Protein AF-A0AAW4G813-F1 (afdb_monomer_lite)

Organism: Gordonia rubripertincta (NCBI:txid36822)

Sequence (70 aa):
MEPQFSPRPDADWSDEQIGAILAYAGLDISPDRLAEKADDFRATLSLIRKASVTELGETPPAIGFHASWS

pLDDT: mean 75.28, std 18.69, range [42.81, 95.75]

Radius of gyration: 16.33 Å; chains: 1; bounding box: 36×40×37 Å

Secondary structure (DSSP, 8-state):
------PPPPP---HHHHHHHHHHTT----HHHHHHHHHHHHHHHHHHHHHS-S---S--SSSS------

Structure (mmCIF, N/CA/C/O backbone):
data_AF-A0AAW4G813-F1
#
_entry.id   AF-A0AAW4G813-F1
#
loop_
_atom_site.group_PDB
_atom_site.id
_atom_site.type_symbol
_atom_site.label_atom_id
_atom_site.label_alt_id
_atom_site.label_comp_id
_atom_site.label_asym_id
_atom_site.label_entity_id
_atom_site.label_seq_id
_atom_site.pdbx_PDB_ins_code
_atom_site.Cartn_x
_atom_site.Cartn_y
_atom_site.Cartn_z
_atom_site.occupancy
_atom_site.B_iso_or_equiv
_atom_site.auth_seq_id
_atom_site.auth_comp_id
_atom_site.auth_asym_id
_atom_site.auth_atom_id
_atom_site.pdbx_PDB_model_num
ATOM 1 N N . MET A 1 1 ? 27.406 0.947 -21.161 1.00 47.88 1 MET A N 1
ATOM 2 C CA . MET A 1 1 ? 26.522 1.968 -20.571 1.00 47.88 1 MET A CA 1
ATOM 3 C C . MET A 1 1 ? 25.870 1.282 -19.388 1.00 47.88 1 MET A C 1
ATOM 5 O O . MET A 1 1 ? 25.137 0.331 -19.615 1.00 47.88 1 MET A O 1
ATOM 9 N N . GLU A 1 2 ? 26.277 1.605 -18.160 1.00 47.69 2 GLU A N 1
ATOM 10 C CA . GLU A 1 2 ? 25.660 0.989 -16.980 1.00 47.69 2 GLU A CA 1
ATOM 11 C C . GLU A 1 2 ? 24.228 1.521 -16.840 1.00 47.69 2 GLU A C 1
ATOM 13 O O . GLU A 1 2 ? 24.032 2.730 -17.010 1.00 47.69 2 GLU A O 1
ATOM 18 N N . PRO A 1 3 ? 23.229 0.659 -16.588 1.00 55.44 3 PRO A N 1
ATOM 19 C CA . PRO A 1 3 ? 21.875 1.120 -16.322 1.00 55.44 3 PRO A CA 1
ATOM 20 C C . PRO A 1 3 ? 21.906 2.033 -15.094 1.00 55.44 3 PRO A C 1
ATOM 22 O O . PRO A 1 3 ? 22.298 1.620 -14.001 1.00 55.44 3 PRO A O 1
ATOM 25 N N . GLN A 1 4 ? 21.524 3.298 -15.279 1.00 56.84 4 GLN A N 1
ATOM 26 C CA . GLN A 1 4 ? 21.366 4.227 -14.167 1.00 56.84 4 GLN A CA 1
ATOM 27 C C . GLN A 1 4 ? 20.085 3.866 -13.419 1.00 56.84 4 GLN A C 1
ATOM 29 O O . GLN A 1 4 ? 19.000 4.362 -13.719 1.00 56.84 4 GLN A O 1
ATOM 34 N N . PHE A 1 5 ? 20.211 2.985 -12.429 1.00 56.34 5 PHE A N 1
ATOM 35 C CA . PHE A 1 5 ? 19.132 2.691 -11.498 1.00 56.34 5 PHE A CA 1
ATOM 36 C C . PHE A 1 5 ? 18.847 3.931 -10.650 1.00 56.34 5 PHE A C 1
ATOM 38 O O . PHE A 1 5 ? 19.529 4.200 -9.664 1.00 56.34 5 PHE A O 1
ATOM 45 N N . SER A 1 6 ? 17.832 4.698 -11.045 1.00 58.59 6 SER A N 1
ATOM 46 C CA . SER A 1 6 ? 17.298 5.777 -10.218 1.00 58.59 6 SER A CA 1
ATOM 47 C C . SER A 1 6 ? 16.200 5.200 -9.322 1.00 58.59 6 SER A C 1
ATOM 49 O O . SER A 1 6 ? 15.139 4.836 -9.842 1.00 58.59 6 SER A O 1
ATOM 51 N N . PRO A 1 7 ? 16.428 5.068 -8.000 1.00 59.78 7 PRO A N 1
ATOM 52 C CA . PRO A 1 7 ? 15.407 4.578 -7.090 1.00 59.78 7 PRO A CA 1
ATOM 53 C C . PRO A 1 7 ? 14.217 5.533 -7.107 1.00 59.78 7 PRO A C 1
ATOM 55 O O . PRO A 1 7 ? 14.361 6.758 -7.108 1.00 59.78 7 PRO A O 1
ATOM 58 N N . ARG A 1 8 ? 13.018 4.959 -7.126 1.00 66.31 8 ARG A N 1
ATOM 59 C CA . ARG A 1 8 ? 11.784 5.734 -7.066 1.00 66.31 8 ARG A CA 1
ATOM 60 C C . ARG A 1 8 ? 11.702 6.431 -5.698 1.00 66.31 8 ARG A C 1
ATOM 62 O O . ARG A 1 8 ? 12.009 5.787 -4.693 1.00 66.31 8 ARG A O 1
ATOM 69 N N . PRO A 1 9 ? 11.293 7.713 -5.631 1.00 66.50 9 PRO A N 1
ATOM 70 C CA . PRO A 1 9 ? 11.168 8.409 -4.357 1.00 66.50 9 PRO A CA 1
ATOM 71 C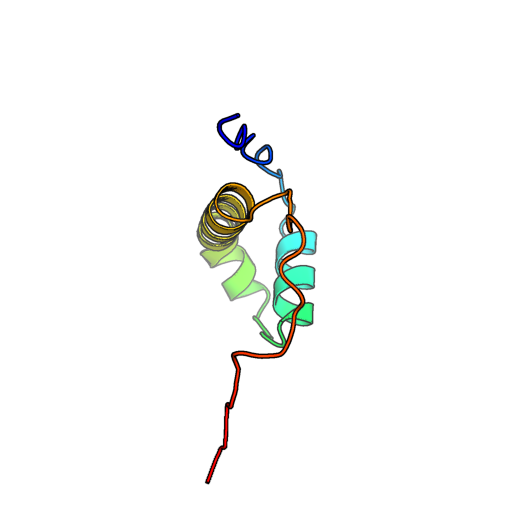 C . PRO A 1 9 ? 10.137 7.717 -3.466 1.00 66.50 9 PRO A C 1
ATOM 73 O O . PRO A 1 9 ? 9.176 7.109 -3.967 1.00 66.50 9 PRO A O 1
ATOM 76 N N . ASP A 1 10 ? 10.345 7.841 -2.155 1.00 70.56 10 ASP A N 1
ATOM 77 C CA . ASP A 1 10 ? 9.378 7.403 -1.153 1.00 70.56 10 ASP A CA 1
ATOM 78 C C . ASP A 1 10 ? 8.015 8.041 -1.428 1.00 70.56 10 ASP A C 1
ATOM 80 O O . ASP A 1 10 ? 7.916 9.191 -1.864 1.00 70.56 10 ASP A O 1
ATOM 84 N N . ALA A 1 11 ? 6.961 7.259 -1.221 1.00 74.25 11 ALA A N 1
ATOM 85 C CA . ALA A 1 11 ? 5.597 7.743 -1.310 1.00 74.25 11 ALA A CA 1
ATOM 86 C C . ALA A 1 11 ? 5.059 7.931 0.107 1.00 74.25 11 ALA A C 1
ATOM 88 O O . ALA A 1 11 ? 5.118 7.013 0.923 1.00 74.25 11 ALA A O 1
ATOM 89 N N . ASP A 1 12 ? 4.535 9.120 0.382 1.00 82.25 12 ASP A N 1
ATOM 90 C CA . ASP A 1 12 ? 3.834 9.405 1.627 1.00 82.25 12 ASP A CA 1
ATOM 91 C C . ASP A 1 12 ? 2.384 8.922 1.496 1.00 82.25 12 ASP A C 1
ATOM 93 O O . ASP A 1 12 ? 1.506 9.659 1.045 1.00 82.25 12 ASP A O 1
ATOM 97 N N . TRP A 1 13 ? 2.160 7.629 1.752 1.00 86.38 13 TRP A N 1
ATOM 98 C CA . TRP A 1 13 ? 0.822 7.049 1.648 1.00 86.38 13 TRP A CA 1
ATOM 99 C C . TRP A 1 13 ? -0.016 7.332 2.886 1.00 86.38 13 TRP A C 1
ATOM 101 O O . TRP A 1 13 ? 0.396 7.029 4.011 1.00 86.38 13 TRP A O 1
ATOM 111 N N . SER A 1 14 ? -1.239 7.810 2.668 1.00 92.69 14 SER A N 1
ATOM 112 C CA . SER A 1 14 ? -2.260 7.854 3.712 1.00 92.69 14 SER A CA 1
ATOM 113 C C . SER A 1 14 ? -2.761 6.449 4.058 1.00 92.69 14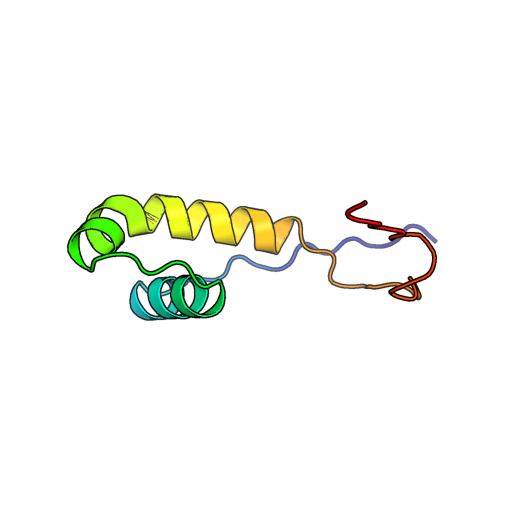 SER A C 1
ATOM 115 O O . SER A 1 14 ? -2.658 5.518 3.256 1.00 92.69 14 SER A O 1
ATOM 117 N N . ASP A 1 15 ? -3.357 6.289 5.237 1.00 91.25 15 ASP A N 1
ATOM 118 C CA . ASP A 1 15 ? -3.933 5.005 5.659 1.00 91.25 15 ASP A CA 1
ATOM 119 C C . ASP A 1 15 ? -5.051 4.543 4.708 1.00 91.25 15 ASP A C 1
ATOM 121 O O . ASP A 1 15 ? -5.165 3.357 4.410 1.00 91.25 15 ASP A O 1
ATOM 125 N N . GLU A 1 16 ? -5.819 5.485 4.147 1.00 92.00 16 GLU A N 1
ATOM 126 C CA . GLU A 1 16 ? -6.823 5.214 3.110 1.00 92.00 16 GLU A CA 1
ATOM 127 C C . GLU A 1 16 ? -6.187 4.614 1.846 1.00 92.00 16 GLU A C 1
ATOM 129 O O . GLU A 1 16 ? -6.685 3.629 1.298 1.00 92.00 16 GLU A O 1
ATOM 134 N N . GLN A 1 17 ? -5.046 5.157 1.406 1.00 92.06 17 GLN A N 1
ATOM 135 C CA . GLN A 1 17 ? -4.307 4.627 0.258 1.00 92.06 17 GLN A CA 1
ATOM 136 C C . GLN A 1 17 ? -3.724 3.243 0.548 1.00 92.06 17 GLN A C 1
ATOM 138 O O . GLN A 1 17 ? -3.781 2.369 -0.316 1.00 92.06 17 GLN A O 1
ATOM 143 N N . ILE A 1 18 ? -3.199 3.020 1.756 1.00 92.88 18 ILE A N 1
ATOM 144 C CA . ILE A 1 18 ? -2.700 1.706 2.183 1.00 92.88 18 ILE A CA 1
ATOM 145 C C . ILE A 1 18 ? -3.845 0.685 2.170 1.00 92.88 18 ILE A C 1
ATOM 147 O O . ILE A 1 18 ? -3.698 -0.385 1.579 1.00 92.88 18 ILE A O 1
ATOM 151 N N . GLY A 1 19 ? -5.002 1.030 2.741 1.00 93.56 19 GLY A N 1
ATOM 152 C CA . GLY A 1 19 ? -6.193 0.182 2.723 1.00 93.56 19 GLY A CA 1
ATOM 153 C C . GLY A 1 19 ? -6.646 -0.162 1.301 1.00 93.56 19 GLY A C 1
ATOM 154 O O . GLY A 1 19 ? -6.875 -1.330 0.994 1.00 93.56 19 GLY A O 1
ATOM 155 N N . ALA A 1 20 ? -6.689 0.825 0.402 1.00 92.62 20 ALA A N 1
ATOM 156 C CA . ALA A 1 20 ? -7.050 0.608 -0.998 1.00 92.62 20 ALA A CA 1
ATOM 157 C C . ALA A 1 20 ? -6.064 -0.316 -1.740 1.00 92.62 20 ALA A C 1
ATOM 159 O O . ALA A 1 20 ? -6.488 -1.170 -2.519 1.00 92.62 20 ALA A O 1
ATOM 160 N N . ILE A 1 21 ? -4.756 -0.183 -1.491 1.00 91.69 21 ILE A N 1
ATOM 161 C CA . ILE A 1 21 ? -3.722 -1.052 -2.079 1.00 91.69 21 ILE A CA 1
ATOM 162 C C . ILE A 1 21 ? -3.885 -2.497 -1.598 1.00 91.69 21 ILE A C 1
ATOM 164 O O . ILE A 1 21 ? -3.806 -3.429 -2.400 1.00 91.69 21 ILE A O 1
ATOM 168 N N . LEU A 1 22 ? -4.121 -2.692 -0.301 1.00 91.88 22 LEU A N 1
ATOM 169 C CA . LEU A 1 22 ? -4.291 -4.022 0.285 1.00 91.88 22 LEU A CA 1
ATOM 170 C C . LEU A 1 22 ? -5.575 -4.682 -0.228 1.00 91.88 22 LEU A C 1
ATOM 172 O O . LEU A 1 22 ? -5.532 -5.832 -0.664 1.00 91.88 22 LEU A O 1
ATOM 176 N N . ALA A 1 23 ? -6.670 -3.924 -0.320 1.00 93.06 23 ALA A N 1
ATOM 177 C CA . ALA A 1 23 ? -7.912 -4.385 -0.930 1.00 93.06 23 ALA A CA 1
ATOM 178 C C . ALA A 1 23 ? -7.726 -4.772 -2.409 1.00 93.06 23 ALA A C 1
ATOM 180 O O . ALA A 1 23 ? -8.207 -5.821 -2.836 1.00 93.06 23 ALA A O 1
ATOM 181 N N . TYR A 1 24 ? -6.977 -3.979 -3.186 1.00 91.25 24 TYR A N 1
ATOM 182 C CA . TYR A 1 24 ? -6.629 -4.319 -4.571 1.00 91.25 24 TYR A CA 1
ATOM 183 C C . TYR A 1 24 ? -5.837 -5.633 -4.668 1.00 91.25 24 TYR A C 1
ATOM 185 O O . TYR A 1 24 ? -6.042 -6.415 -5.595 1.00 91.25 24 TYR A O 1
ATOM 193 N N . ALA A 1 25 ? -4.969 -5.912 -3.693 1.00 90.19 25 ALA A N 1
ATOM 194 C CA . ALA A 1 25 ? -4.236 -7.172 -3.587 1.00 90.19 25 ALA A CA 1
ATOM 195 C C . ALA A 1 25 ? -5.089 -8.348 -3.058 1.00 90.19 25 ALA A C 1
ATOM 197 O O . ALA A 1 25 ? -4.560 -9.443 -2.868 1.00 90.19 25 ALA A O 1
ATOM 198 N N . GLY A 1 26 ? -6.388 -8.144 -2.808 1.00 92.88 26 GLY A N 1
ATOM 199 C CA . GLY A 1 26 ? -7.287 -9.154 -2.246 1.00 92.88 26 GLY A CA 1
ATOM 200 C C . GLY A 1 26 ? -7.067 -9.420 -0.754 1.00 92.88 26 GLY A C 1
ATOM 201 O O . GLY A 1 26 ? -7.539 -10.431 -0.237 1.00 92.88 26 GLY A O 1
ATOM 202 N N . LEU A 1 27 ? -6.345 -8.536 -0.061 1.00 90.88 27 LEU A N 1
ATOM 203 C CA . LEU A 1 27 ? -6.135 -8.595 1.380 1.00 90.88 27 LEU A CA 1
ATOM 204 C C . LEU A 1 27 ? -7.194 -7.735 2.068 1.00 90.88 27 LEU A C 1
ATOM 206 O O . LEU A 1 27 ? -7.051 -6.518 2.175 1.00 90.88 27 LEU A O 1
ATOM 210 N N . ASP A 1 28 ? -8.257 -8.384 2.536 1.00 89.06 28 ASP A N 1
ATOM 211 C CA . ASP A 1 28 ? -9.270 -7.739 3.367 1.00 89.06 28 ASP A CA 1
ATOM 212 C C . ASP A 1 28 ? -8.754 -7.630 4.809 1.00 89.06 28 ASP A C 1
ATOM 214 O O . ASP A 1 28 ? -8.560 -8.636 5.499 1.00 89.06 28 ASP A O 1
ATOM 218 N N . ILE A 1 29 ? -8.447 -6.406 5.241 1.00 91.00 29 ILE A N 1
ATOM 219 C CA . ILE A 1 29 ? -7.879 -6.120 6.560 1.00 91.00 29 ILE A CA 1
ATOM 220 C C . ILE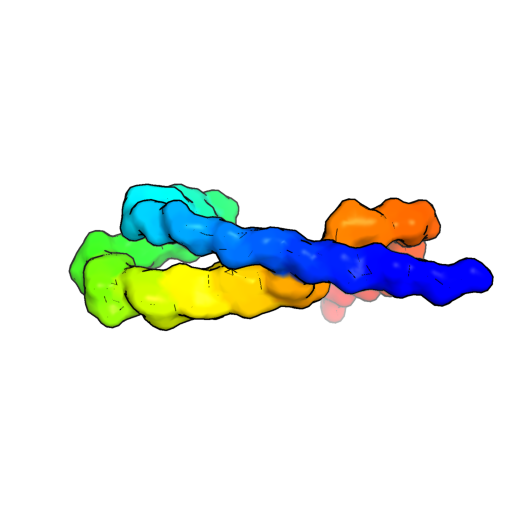 A 1 29 ? -8.862 -5.250 7.333 1.00 91.00 29 ILE A C 1
ATOM 222 O O . ILE A 1 29 ? -9.349 -4.244 6.821 1.00 91.00 29 ILE A O 1
ATOM 226 N N . SER A 1 30 ? -9.129 -5.610 8.590 1.00 94.00 30 SER A N 1
ATOM 227 C CA . SER A 1 30 ? -10.010 -4.808 9.435 1.00 94.00 30 SER A CA 1
ATOM 228 C C . SER A 1 30 ? -9.435 -3.403 9.684 1.00 94.00 30 SER A C 1
ATOM 230 O O . SER A 1 30 ? -8.210 -3.243 9.754 1.00 94.00 30 SER A O 1
ATOM 232 N N . PRO A 1 31 ? -10.291 -2.386 9.900 1.00 91.31 31 PRO A N 1
ATOM 233 C CA . PRO A 1 31 ? -9.842 -1.029 10.215 1.00 91.31 31 PRO A CA 1
ATOM 234 C C . PRO A 1 31 ? -8.922 -0.963 11.440 1.00 91.31 31 PRO A C 1
ATOM 236 O O . PRO A 1 31 ? -7.912 -0.266 11.411 1.00 91.31 31 PRO A O 1
ATOM 239 N N . ASP A 1 32 ? -9.217 -1.744 12.485 1.00 93.88 32 ASP A N 1
ATOM 240 C CA . ASP A 1 32 ? -8.397 -1.799 13.703 1.00 93.88 32 ASP A CA 1
ATOM 241 C C . ASP A 1 32 ? -6.986 -2.324 13.413 1.00 93.88 32 ASP A C 1
ATOM 243 O O . ASP A 1 32 ? -5.994 -1.802 13.921 1.00 93.88 32 ASP A O 1
ATOM 247 N N . ARG A 1 33 ? -6.879 -3.343 12.551 1.00 92.69 33 ARG A N 1
ATOM 248 C CA . ARG A 1 33 ? -5.594 -3.927 12.160 1.00 92.69 33 ARG A CA 1
ATOM 249 C C . ARG A 1 33 ? -4.817 -3.004 11.228 1.00 92.69 33 ARG A C 1
ATOM 251 O O . ARG A 1 33 ? -3.593 -2.954 11.324 1.00 92.69 33 ARG A O 1
ATOM 258 N N . LEU A 1 34 ? -5.513 -2.278 10.354 1.00 92.94 34 LEU A N 1
ATOM 259 C CA . LEU A 1 34 ? -4.910 -1.242 9.522 1.00 92.94 34 LEU A CA 1
ATOM 260 C C . LEU A 1 34 ? -4.329 -0.124 10.394 1.00 92.94 34 LEU A C 1
ATOM 262 O O . LEU A 1 34 ? -3.174 0.228 10.200 1.00 92.94 34 LEU A O 1
ATOM 266 N N . ALA A 1 35 ? -5.068 0.354 11.398 1.00 93.00 35 ALA A N 1
ATOM 267 C CA . ALA A 1 35 ? -4.589 1.372 12.333 1.00 93.00 35 ALA A CA 1
ATOM 268 C C . ALA A 1 35 ? -3.397 0.885 13.179 1.00 93.00 35 ALA A C 1
ATOM 270 O O . ALA A 1 35 ? -2.443 1.627 13.388 1.00 93.00 35 ALA A O 1
ATOM 271 N N . GLU A 1 36 ? -3.410 -0.375 13.630 1.00 95.75 36 GLU A N 1
ATOM 272 C CA . GLU A 1 36 ? -2.310 -0.972 14.405 1.00 95.75 36 GLU A CA 1
ATOM 273 C C . GLU A 1 36 ? -1.023 -1.151 13.574 1.00 95.75 36 GLU A C 1
ATOM 275 O O . GLU A 1 36 ? 0.078 -1.112 14.123 1.00 95.75 36 GLU A O 1
ATOM 280 N N . LYS A 1 37 ? -1.150 -1.404 12.263 1.00 95.31 37 LYS A N 1
ATOM 281 C CA . LYS A 1 37 ? -0.041 -1.812 11.377 1.00 95.31 37 LYS A CA 1
ATOM 282 C C . LYS A 1 37 ? 0.268 -0.829 10.251 1.00 95.31 37 LYS A C 1
ATOM 284 O O . LYS A 1 37 ? 1.089 -1.146 9.391 1.00 95.31 37 LYS A O 1
ATOM 289 N N . ALA A 1 38 ? -0.347 0.352 10.249 1.00 88.94 38 ALA A N 1
ATOM 290 C CA . ALA A 1 38 ? -0.207 1.339 9.179 1.00 88.94 38 ALA A CA 1
ATOM 291 C C . ALA A 1 38 ? 1.262 1.675 8.889 1.00 88.94 38 ALA A C 1
ATOM 293 O O . ALA A 1 38 ? 1.674 1.679 7.729 1.00 88.94 38 ALA A O 1
ATOM 294 N N . ASP A 1 39 ? 2.069 1.881 9.932 1.00 92.25 39 ASP A N 1
ATOM 295 C CA . ASP A 1 39 ? 3.489 2.214 9.788 1.00 92.25 39 ASP A CA 1
ATOM 296 C C . ASP A 1 39 ? 4.311 1.062 9.197 1.00 92.25 39 ASP A C 1
ATOM 298 O O . ASP A 1 39 ? 5.128 1.289 8.301 1.00 92.25 39 ASP A O 1
ATOM 302 N N . ASP A 1 40 ? 4.045 -0.178 9.618 1.00 94.12 40 ASP A N 1
ATOM 303 C CA . ASP A 1 40 ? 4.697 -1.372 9.069 1.00 94.12 40 ASP A CA 1
ATOM 304 C C . ASP A 1 40 ? 4.351 -1.548 7.582 1.00 94.12 40 ASP A C 1
ATOM 306 O O . ASP A 1 40 ? 5.223 -1.831 6.753 1.00 94.12 40 ASP A O 1
ATOM 310 N N . PHE A 1 41 ? 3.082 -1.341 7.215 1.00 92.94 41 PHE A N 1
ATOM 311 C CA . PHE A 1 41 ? 2.637 -1.405 5.824 1.00 92.94 41 PHE A CA 1
ATOM 312 C C . PHE A 1 41 ? 3.255 -0.295 4.980 1.00 92.94 41 PHE A C 1
ATOM 314 O O . PHE A 1 41 ? 3.761 -0.571 3.891 1.00 92.94 41 PHE A O 1
ATOM 321 N N . ARG A 1 42 ? 3.283 0.940 5.489 1.00 92.56 42 ARG A N 1
ATOM 322 C CA . ARG A 1 42 ? 3.912 2.086 4.825 1.00 92.56 42 ARG A CA 1
ATOM 323 C C . ARG A 1 42 ? 5.397 1.825 4.582 1.00 92.56 42 ARG A C 1
ATOM 325 O O . ARG A 1 42 ? 5.870 1.987 3.458 1.00 92.56 42 ARG A O 1
ATOM 332 N N . ALA A 1 43 ? 6.123 1.351 5.595 1.00 90.38 43 ALA A N 1
ATOM 333 C CA . ALA A 1 43 ? 7.538 1.010 5.475 1.00 90.38 43 ALA A CA 1
ATOM 334 C C . ALA A 1 43 ? 7.775 -0.107 4.446 1.00 90.38 43 ALA A C 1
ATOM 336 O O . ALA A 1 43 ? 8.652 0.009 3.585 1.00 90.38 43 ALA A O 1
ATOM 337 N N . THR A 1 44 ? 6.957 -1.160 4.491 1.00 90.81 44 THR A N 1
ATOM 338 C CA . THR A 1 44 ? 7.051 -2.307 3.577 1.00 90.81 44 THR A CA 1
ATOM 339 C C . THR A 1 44 ? 6.787 -1.898 2.133 1.00 90.81 44 THR A C 1
ATOM 341 O O . THR A 1 44 ? 7.575 -2.208 1.239 1.00 90.81 44 THR A O 1
ATOM 344 N N . LEU A 1 45 ? 5.703 -1.163 1.886 1.00 89.50 45 LEU A N 1
ATOM 345 C CA . LEU A 1 45 ? 5.374 -0.689 0.549 1.00 89.50 45 LEU A CA 1
ATOM 346 C C . LEU A 1 45 ? 6.468 0.258 0.023 1.00 89.50 45 LEU A C 1
ATOM 348 O O . LEU A 1 45 ? 6.803 0.198 -1.161 1.00 89.50 45 LEU A O 1
ATOM 352 N N . SER A 1 46 ? 7.087 1.077 0.882 1.00 87.81 46 SER A N 1
ATOM 353 C CA . SER A 1 46 ? 8.148 2.012 0.481 1.00 87.81 46 SER A CA 1
ATOM 354 C C . SER A 1 46 ? 9.410 1.256 0.090 1.00 87.81 46 SER A C 1
ATOM 356 O O . SER A 1 46 ? 10.039 1.576 -0.921 1.00 87.81 46 SER A O 1
ATOM 358 N N . LEU A 1 47 ? 9.733 0.188 0.824 1.00 86.31 47 LEU A N 1
ATOM 359 C CA . LEU A 1 47 ? 10.802 -0.735 0.463 1.00 86.31 47 LEU A CA 1
ATOM 360 C C . LEU A 1 47 ? 10.543 -1.390 -0.903 1.00 86.31 47 LEU A C 1
ATOM 362 O O . LEU A 1 47 ? 11.418 -1.361 -1.768 1.00 86.31 47 LEU A O 1
ATOM 366 N N . ILE A 1 48 ? 9.334 -1.917 -1.133 1.00 85.06 48 ILE A N 1
ATOM 367 C CA . ILE A 1 48 ? 8.944 -2.516 -2.421 1.00 85.06 48 ILE A CA 1
ATOM 368 C C . ILE A 1 48 ? 9.052 -1.484 -3.546 1.00 85.06 48 ILE A C 1
ATOM 370 O O . ILE A 1 48 ? 9.592 -1.779 -4.611 1.00 85.06 48 ILE A O 1
ATOM 374 N N . ARG A 1 49 ? 8.580 -0.255 -3.320 1.00 83.19 49 ARG A N 1
ATOM 375 C CA . ARG A 1 49 ? 8.621 0.834 -4.302 1.00 83.19 49 ARG A CA 1
ATOM 376 C C . ARG A 1 49 ? 10.050 1.213 -4.684 1.00 83.19 49 ARG A C 1
ATOM 378 O O . ARG A 1 49 ? 10.297 1.436 -5.866 1.00 83.19 49 ARG A O 1
ATOM 385 N N . LYS A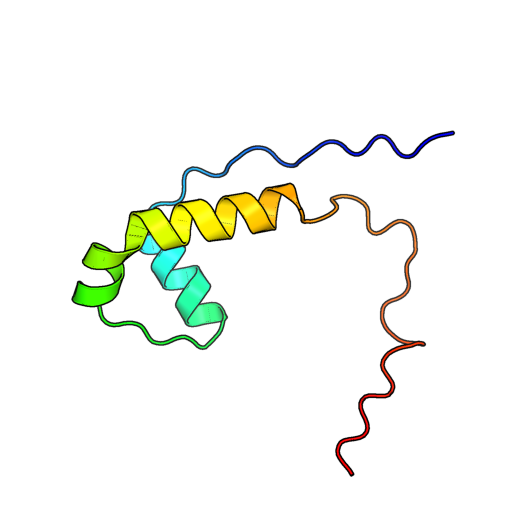 1 50 ? 10.966 1.272 -3.714 1.00 81.12 50 LYS A N 1
ATOM 386 C CA . LYS A 1 50 ? 12.397 1.520 -3.945 1.00 81.12 50 LYS A CA 1
ATOM 387 C C . LYS A 1 50 ? 13.063 0.383 -4.719 1.00 81.12 50 LYS A C 1
ATOM 389 O O . LYS A 1 50 ? 13.889 0.651 -5.583 1.00 81.12 50 LYS A O 1
ATOM 394 N N . ALA A 1 51 ? 12.699 -0.864 -4.414 1.00 79.12 51 ALA A N 1
ATOM 395 C CA . ALA A 1 51 ? 13.219 -2.053 -5.092 1.00 79.12 51 ALA A CA 1
ATOM 396 C C . ALA A 1 51 ? 12.608 -2.274 -6.489 1.00 79.12 51 ALA A C 1
ATOM 398 O O . ALA A 1 51 ? 13.183 -2.981 -7.314 1.00 79.12 51 ALA A O 1
ATOM 399 N N . SER A 1 52 ? 11.443 -1.683 -6.763 1.00 73.50 52 SER A N 1
ATOM 400 C CA . SER A 1 52 ? 10.761 -1.795 -8.050 1.00 73.50 52 SER A CA 1
ATOM 401 C C . SER A 1 52 ? 11.506 -1.001 -9.121 1.00 73.50 52 SER A C 1
ATOM 403 O O . SER A 1 52 ? 11.618 0.222 -9.041 1.00 73.50 52 SER A O 1
ATOM 405 N N . VAL A 1 53 ? 11.992 -1.704 -10.142 1.00 65.06 53 VAL A N 1
ATOM 406 C CA . VAL A 1 53 ? 12.739 -1.119 -11.259 1.00 65.06 53 VAL A CA 1
ATOM 407 C C . VAL A 1 53 ? 11.815 -0.258 -12.125 1.00 65.06 53 VAL A C 1
ATOM 409 O O . VAL A 1 53 ? 10.735 -0.697 -12.517 1.00 65.06 53 VAL A O 1
ATOM 412 N N . THR A 1 54 ? 12.228 0.975 -12.427 1.00 58.22 54 T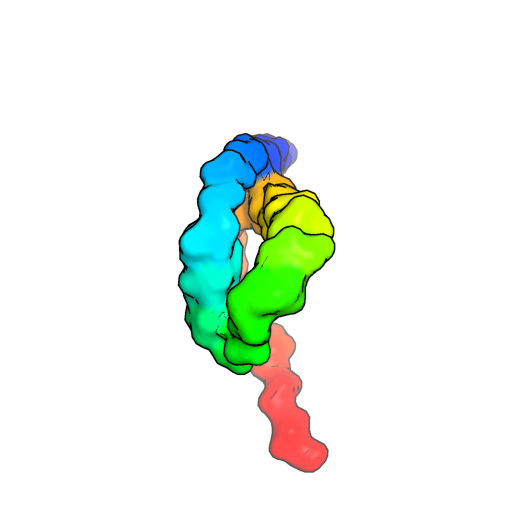HR A N 1
ATOM 413 C CA . THR A 1 54 ? 11.452 1.909 -13.266 1.00 58.22 54 THR A CA 1
ATOM 414 C C . THR A 1 54 ? 11.525 1.550 -14.752 1.00 58.22 54 THR A C 1
ATOM 416 O O . THR A 1 54 ? 10.583 1.807 -15.497 1.00 58.22 54 THR A O 1
ATOM 419 N N . GLU A 1 55 ? 12.626 0.928 -15.173 1.00 55.22 55 GLU A N 1
ATOM 420 C CA . GLU A 1 55 ? 12.847 0.487 -16.545 1.00 55.22 55 GLU A CA 1
ATOM 421 C C . GLU A 1 55 ? 12.654 -1.032 -16.619 1.00 55.22 55 GLU A C 1
ATOM 423 O O . GLU A 1 55 ? 13.560 -1.804 -16.306 1.00 55.22 55 GLU A O 1
ATOM 428 N N . LEU A 1 56 ? 11.476 -1.479 -17.071 1.00 54.25 56 LEU A N 1
ATOM 429 C CA . LEU A 1 56 ? 11.400 -2.733 -17.826 1.00 54.25 56 LEU A CA 1
ATOM 430 C C . LEU A 1 56 ? 12.146 -2.480 -19.145 1.00 54.25 56 LEU A C 1
ATOM 432 O O . LEU A 1 56 ? 11.529 -2.211 -20.173 1.00 54.25 56 LEU A O 1
ATOM 436 N N . GLY A 1 57 ? 13.479 -2.481 -19.121 1.00 47.28 57 GLY A N 1
ATOM 437 C CA . GLY A 1 57 ? 14.255 -2.571 -20.352 1.00 47.28 57 GLY A CA 1
ATOM 438 C C . GLY A 1 57 ? 13.856 -3.877 -21.020 1.00 47.28 57 GLY A C 1
ATOM 439 O O . GLY A 1 57 ? 14.129 -4.919 -20.431 1.00 47.28 57 GLY A O 1
ATOM 440 N N . GLU A 1 58 ? 13.120 -3.790 -22.136 1.00 47.44 58 GLU A N 1
ATOM 441 C CA . GLU A 1 58 ? 12.611 -4.879 -22.989 1.00 47.44 58 GLU A CA 1
ATOM 442 C C . GLU A 1 58 ? 12.759 -6.284 -22.390 1.00 47.44 58 GLU A C 1
ATOM 444 O O . GLU A 1 58 ? 13.450 -7.151 -22.917 1.00 47.44 58 GLU A O 1
ATOM 449 N N . THR A 1 59 ? 12.127 -6.528 -21.248 1.00 54.44 59 THR A N 1
ATOM 450 C CA . THR A 1 59 ? 12.014 -7.875 -20.710 1.00 54.44 59 THR A CA 1
ATOM 451 C C . THR A 1 59 ? 10.599 -8.262 -21.061 1.00 54.44 59 THR A C 1
ATOM 453 O O . THR A 1 59 ? 9.675 -7.831 -20.366 1.00 54.44 59 THR A O 1
ATOM 456 N N . PRO A 1 60 ? 10.381 -8.955 -22.195 1.00 46.88 60 PRO A N 1
ATOM 457 C CA . PRO A 1 60 ? 9.045 -9.396 -22.538 1.00 46.88 60 PRO A CA 1
ATOM 458 C C . PRO A 1 60 ? 8.498 -10.171 -21.333 1.00 46.88 60 PRO A C 1
ATOM 460 O O . PRO A 1 60 ? 9.150 -11.117 -20.872 1.00 46.88 60 PRO A O 1
ATOM 463 N N . PRO A 1 61 ? 7.336 -9.792 -20.774 1.00 58.31 61 PRO A N 1
ATOM 464 C CA . PRO A 1 61 ? 6.659 -10.707 -19.883 1.00 58.31 61 PRO A CA 1
ATOM 465 C C . PRO A 1 61 ? 6.295 -11.932 -20.734 1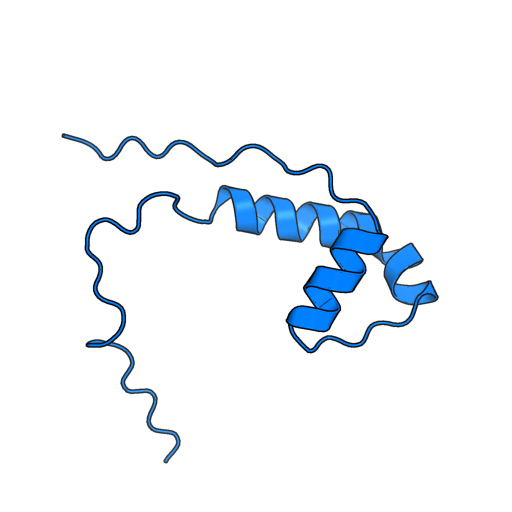.00 58.31 61 PRO A C 1
ATOM 467 O O . PRO A 1 61 ? 5.815 -11.782 -21.853 1.00 58.31 61 PRO A O 1
ATOM 470 N N . ALA A 1 62 ? 6.527 -13.130 -20.198 1.00 50.59 62 ALA A N 1
ATOM 471 C CA . ALA A 1 62 ? 6.157 -14.425 -20.782 1.00 50.59 62 ALA A CA 1
ATOM 472 C C . ALA A 1 62 ? 7.097 -15.036 -21.846 1.00 50.59 62 ALA A C 1
ATOM 474 O O . ALA A 1 62 ? 6.735 -15.134 -23.008 1.00 50.59 62 ALA A O 1
ATOM 475 N N . ILE A 1 63 ? 8.237 -15.599 -21.418 1.00 44.97 63 ILE A N 1
ATOM 476 C CA . ILE A 1 63 ? 8.735 -16.884 -21.980 1.00 44.97 63 ILE A CA 1
ATOM 477 C C . ILE A 1 63 ? 9.240 -17.831 -20.862 1.00 44.97 63 ILE A C 1
ATOM 479 O O . ILE A 1 63 ? 9.214 -19.045 -21.020 1.00 44.97 63 ILE A O 1
ATOM 483 N N . GLY A 1 64 ? 9.638 -17.319 -19.687 1.00 45.31 64 GLY A N 1
ATOM 484 C CA . GLY A 1 64 ? 10.203 -18.150 -18.607 1.00 45.31 64 GLY A CA 1
ATOM 485 C C . GLY A 1 64 ? 9.238 -18.666 -17.529 1.00 45.31 64 GLY A C 1
ATOM 486 O O . GLY A 1 64 ? 9.615 -19.555 -16.772 1.00 45.31 64 GLY A O 1
ATOM 487 N N . PHE A 1 65 ? 8.011 -18.143 -17.417 1.00 51.12 65 PHE A N 1
ATOM 488 C CA . PHE A 1 65 ? 7.077 -18.567 -16.362 1.00 51.12 65 PHE A CA 1
ATOM 489 C C . PHE A 1 65 ? 6.203 -19.736 -16.842 1.00 51.12 65 PHE A C 1
ATOM 491 O O . PHE A 1 65 ? 5.009 -19.590 -17.086 1.00 51.12 65 PHE A O 1
ATOM 498 N N . HIS A 1 66 ? 6.806 -20.918 -16.982 1.00 46.72 66 HIS A N 1
ATOM 499 C CA . HIS A 1 66 ? 6.064 -22.180 -17.023 1.00 46.72 66 HIS A CA 1
ATOM 500 C C . HIS A 1 66 ? 5.639 -22.554 -15.594 1.00 46.72 66 HIS A C 1
ATOM 502 O O . HIS A 1 66 ? 6.205 -23.451 -14.978 1.00 46.72 66 HIS A O 1
ATOM 508 N N . ALA A 1 67 ? 4.648 -21.857 -15.039 1.00 49.69 67 ALA A N 1
ATOM 509 C CA . ALA A 1 67 ? 3.939 -22.363 -13.868 1.00 49.69 67 ALA A CA 1
ATOM 510 C C . ALA A 1 67 ? 2.880 -23.366 -14.341 1.00 49.69 67 ALA A C 1
ATOM 512 O O . ALA A 1 67 ? 1.733 -22.998 -14.588 1.00 49.69 67 ALA A O 1
ATOM 513 N N . SER A 1 68 ? 3.264 -24.634 -14.513 1.00 50.88 68 SER A N 1
ATOM 514 C CA . SER A 1 68 ? 2.285 -25.720 -14.546 1.00 50.88 68 SER A CA 1
ATOM 515 C C . SER A 1 68 ? 1.940 -26.090 -13.108 1.00 50.88 68 SER A C 1
ATOM 517 O O . SER A 1 68 ? 2.770 -26.645 -12.391 1.00 50.88 68 SER A O 1
ATOM 519 N N . TRP A 1 69 ? 0.715 -25.792 -12.688 1.00 46.44 69 TRP A N 1
ATOM 520 C CA . TRP A 1 69 ? 0.107 -26.491 -11.562 1.00 46.44 69 TRP A CA 1
ATOM 521 C C . TRP A 1 69 ? -0.425 -27.815 -12.111 1.00 46.44 69 TRP A C 1
ATOM 523 O O . TRP A 1 69 ? -1.512 -27.860 -12.685 1.00 46.44 69 TRP A O 1
ATOM 533 N N . SER A 1 70 ? 0.396 -28.858 -12.027 1.00 42.81 70 SER A N 1
ATOM 534 C CA . SER A 1 70 ? 0.010 -30.250 -12.277 1.00 42.81 70 SER A CA 1
ATOM 535 C C . SER A 1 70 ? 0.248 -31.063 -11.022 1.00 42.81 70 SER A C 1
ATOM 537 O O . SER A 1 70 ? 1.372 -30.919 -10.488 1.00 42.81 70 SER A O 1
#

Foldseek 3Di:
DDPPQDFDDQDPDDLVRLCVVCVVVVNDDDPVRSVVCVVVSSVVVRVVSRVDGPDPPPPPPDDPPPPDPD